Protein AF-A0A1Y2F9F4-F1 (afdb_monomer_lite)

Foldseek 3Di:
DVVVVVVVVVVVVVVVVPLPPQAAAFAAKAFFQQAAALQRVCVQAAPPDDPLQLLQQLLLQLVFPRLRPDGGHGRDIGGHDGDDVVSQVVFKDKDKAWAPDALVNVCVVLVHDSSSQQSNCCNVVPPQTPRSVNVVSNPPGDIDIGMDGSSRDSHHDCVNYHYCNVPNHHDYD

pLDDT: mean 83.8, std 12.23, range [42.84, 96.88]

Structure (mmCIF, N/CA/C/O backbone):
data_AF-A0A1Y2F9F4-F1
#
_entry.id   AF-A0A1Y2F9F4-F1
#
loop_
_atom_site.group_PDB
_atom_site.id
_atom_site.type_symbol
_atom_site.label_atom_id
_atom_site.label_alt_id
_atom_site.label_comp_id
_atom_site.label_asym_id
_atom_site.label_entity_id
_atom_site.label_seq_id
_atom_site.pdbx_PDB_ins_code
_atom_site.Cartn_x
_atom_site.Cartn_y
_atom_site.Cartn_z
_atom_site.occupancy
_atom_site.B_iso_or_equiv
_atom_site.auth_seq_id
_atom_site.auth_comp_id
_atom_site.auth_asym_id
_atom_site.auth_atom_id
_atom_site.pdbx_PDB_model_num
ATOM 1 N N . MET A 1 1 ? -11.278 -38.785 -26.337 1.00 55.16 1 MET A N 1
ATOM 2 C CA . MET A 1 1 ? -10.866 -37.365 -26.483 1.00 55.16 1 MET A CA 1
ATOM 3 C C . MET A 1 1 ? -11.624 -36.386 -25.578 1.00 55.16 1 MET A C 1
ATOM 5 O O . MET A 1 1 ? -10.956 -35.631 -24.888 1.00 55.16 1 MET A O 1
ATOM 9 N N . LYS A 1 2 ? -12.968 -36.401 -25.496 1.00 56.22 2 LYS A N 1
ATOM 10 C CA . LYS A 1 2 ? -13.736 -35.450 -24.648 1.00 56.22 2 LYS A CA 1
ATOM 11 C C . LYS A 1 2 ? -13.420 -35.533 -23.139 1.00 56.22 2 LYS A C 1
ATOM 13 O O . LYS A 1 2 ? -13.386 -34.512 -22.465 1.00 56.22 2 LYS A O 1
ATOM 18 N N . PHE A 1 3 ? -13.119 -36.732 -22.631 1.00 59.56 3 PHE A N 1
ATOM 19 C CA . PHE A 1 3 ? -12.833 -36.966 -21.207 1.00 59.56 3 PHE A CA 1
ATOM 20 C C . PHE A 1 3 ? -11.487 -36.374 -20.746 1.00 59.56 3 PHE A C 1
ATOM 22 O O . PHE A 1 3 ? -11.373 -35.871 -19.635 1.00 59.56 3 PHE A O 1
ATOM 29 N N . HIS A 1 4 ? -10.470 -36.380 -21.613 1.00 69.12 4 HIS A N 1
ATOM 30 C CA . HIS A 1 4 ? -9.146 -35.836 -21.283 1.00 69.12 4 HIS A CA 1
ATOM 31 C C . HIS A 1 4 ? -9.141 -34.303 -21.296 1.00 69.12 4 HIS A C 1
ATOM 33 O O . HIS A 1 4 ? -8.464 -33.689 -20.481 1.00 69.12 4 HIS A O 1
ATOM 39 N N . PHE A 1 5 ? -9.956 -33.684 -22.155 1.00 73.06 5 PHE A N 1
ATOM 40 C CA . PHE A 1 5 ? -10.120 -32.230 -22.196 1.00 73.06 5 PHE A CA 1
ATOM 41 C C . PHE A 1 5 ? -10.765 -31.679 -20.914 1.00 73.06 5 PHE A C 1
ATOM 43 O O . PHE A 1 5 ? -10.294 -30.686 -20.365 1.00 73.06 5 PHE A O 1
ATOM 50 N N . ALA A 1 6 ? -11.789 -32.365 -20.392 1.00 76.50 6 ALA A N 1
ATOM 51 C CA . ALA A 1 6 ? -12.430 -31.991 -19.132 1.00 76.50 6 ALA A CA 1
ATOM 52 C C . ALA A 1 6 ? -11.450 -32.059 -17.950 1.00 76.50 6 ALA A C 1
ATOM 54 O O . ALA A 1 6 ? -11.369 -31.112 -17.178 1.00 76.50 6 ALA A O 1
ATOM 55 N N . ILE A 1 7 ? -10.643 -33.124 -17.861 1.00 78.56 7 ILE A N 1
ATOM 56 C CA . ILE A 1 7 ? -9.633 -33.285 -16.802 1.00 78.56 7 ILE A CA 1
ATOM 57 C C . ILE A 1 7 ? -8.579 -32.175 -16.867 1.00 78.56 7 ILE A C 1
ATOM 59 O O . ILE A 1 7 ? -8.247 -31.596 -15.836 1.00 78.56 7 ILE A O 1
ATOM 63 N N . VAL A 1 8 ? -8.088 -31.830 -18.061 1.00 78.69 8 VAL A N 1
ATOM 64 C CA . VAL A 1 8 ? -7.108 -30.743 -18.229 1.00 78.69 8 VAL A CA 1
ATOM 65 C C . VAL A 1 8 ? -7.688 -29.402 -17.769 1.00 78.69 8 VAL A C 1
ATOM 67 O O . VAL A 1 8 ? -7.015 -28.676 -17.042 1.00 78.69 8 VAL A O 1
ATOM 70 N N . ILE A 1 9 ? -8.944 -29.095 -18.112 1.00 79.94 9 ILE A N 1
ATOM 71 C CA . ILE A 1 9 ? -9.628 -27.871 -17.662 1.00 79.94 9 ILE A CA 1
ATOM 72 C C . ILE A 1 9 ? -9.844 -27.871 -16.147 1.00 79.94 9 ILE A C 1
ATOM 74 O O . ILE A 1 9 ? -9.605 -26.853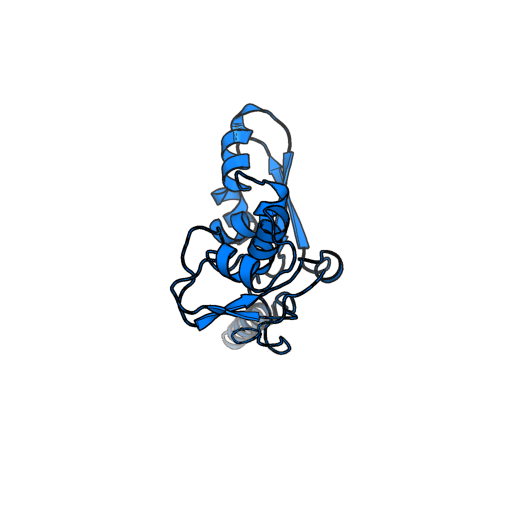 -15.500 1.00 79.94 9 ILE A O 1
ATOM 78 N N . SER A 1 10 ? -10.270 -28.992 -15.565 1.00 73.88 10 SER A N 1
ATOM 79 C CA . SER A 1 10 ? -10.485 -29.109 -14.121 1.00 73.88 10 SER A CA 1
ATOM 80 C C . SER A 1 10 ? -9.184 -28.946 -13.339 1.00 73.88 10 SER A C 1
ATOM 82 O O . SER A 1 10 ? -9.168 -28.233 -12.343 1.00 73.88 10 SER A O 1
ATOM 84 N N . VAL A 1 11 ? -8.080 -29.536 -13.806 1.00 73.81 11 VAL A N 1
ATOM 85 C CA . VAL A 1 11 ? -6.756 -29.358 -13.192 1.00 73.81 11 VAL A CA 1
ATOM 86 C C . VAL A 1 11 ? -6.287 -27.908 -13.329 1.00 73.81 11 VAL A C 1
ATOM 88 O O . VAL A 1 11 ? -5.820 -27.339 -12.347 1.00 73.81 11 VAL A O 1
ATOM 91 N N . LEU A 1 12 ? -6.481 -27.270 -14.490 1.00 69.19 12 LEU A N 1
ATOM 92 C CA . LEU A 1 12 ? -6.177 -25.845 -14.670 1.00 69.19 12 LEU A CA 1
ATOM 93 C C . LEU A 1 12 ? -6.984 -24.960 -13.710 1.00 69.19 12 LEU A C 1
ATOM 95 O O . LEU A 1 12 ? -6.422 -24.069 -13.082 1.00 69.19 12 LEU A O 1
ATOM 99 N N . LEU A 1 13 ? -8.283 -25.224 -13.552 1.00 65.75 13 LEU A N 1
ATOM 100 C CA . LEU A 1 13 ? -9.148 -24.505 -12.614 1.00 65.75 13 LEU A CA 1
ATOM 101 C C . LEU A 1 13 ? -8.722 -24.731 -11.161 1.00 65.75 13 LEU A C 1
ATOM 103 O O . LEU A 1 13 ? -8.668 -23.775 -10.396 1.00 65.75 13 LEU A O 1
ATOM 107 N N . VAL A 1 14 ? -8.356 -25.956 -10.776 1.00 60.22 14 VAL A N 1
ATOM 108 C CA . VAL A 1 14 ? -7.876 -26.248 -9.416 1.00 60.22 14 VAL A CA 1
ATOM 109 C C . VAL A 1 14 ? -6.559 -25.520 -9.130 1.00 60.22 14 VAL A C 1
ATOM 111 O O . VAL A 1 14 ? -6.441 -24.892 -8.078 1.00 60.22 14 VAL A O 1
ATOM 114 N N . VAL A 1 15 ? -5.619 -25.501 -10.082 1.00 58.22 15 VAL A N 1
ATOM 115 C CA . VAL A 1 15 ? -4.363 -24.735 -9.973 1.00 58.22 15 VAL A CA 1
ATOM 116 C C . VAL A 1 15 ? -4.633 -23.227 -9.880 1.00 58.22 15 VAL A C 1
ATOM 118 O O . VAL A 1 15 ? -3.978 -22.543 -9.098 1.00 58.22 15 VAL A O 1
ATOM 121 N N . LEU A 1 16 ? -5.638 -22.709 -10.595 1.00 54.00 16 LEU A N 1
ATOM 122 C CA . LEU A 1 16 ? -6.074 -21.312 -10.471 1.00 54.00 16 LEU A CA 1
ATOM 123 C C . LEU A 1 16 ? -6.740 -21.015 -9.113 1.00 54.00 16 LEU A C 1
ATOM 125 O O . LEU A 1 16 ? -6.599 -19.908 -8.601 1.00 54.00 16 LEU A O 1
ATOM 129 N N . THR A 1 17 ? -7.441 -21.981 -8.506 1.00 50.66 17 THR A N 1
ATOM 130 C CA . THR A 1 17 ? -8.124 -21.787 -7.209 1.00 50.66 17 THR A CA 1
ATOM 131 C C . THR A 1 17 ? -7.232 -21.982 -5.980 1.00 50.66 17 THR A C 1
ATOM 133 O O . THR A 1 17 ? -7.565 -21.469 -4.916 1.00 50.66 17 THR A O 1
ATOM 136 N N . GLN A 1 18 ? -6.101 -22.691 -6.092 1.00 42.84 18 GLN A N 1
ATOM 137 C CA . GLN A 1 18 ? -5.206 -22.965 -4.956 1.00 42.84 18 GLN A CA 1
ATOM 138 C C . GLN A 1 18 ? -4.102 -21.926 -4.733 1.00 42.84 18 GLN A C 1
ATOM 140 O O . GLN A 1 18 ? -3.257 -22.110 -3.853 1.00 42.84 18 GLN A O 1
ATOM 145 N N . VAL A 1 19 ? -4.144 -20.781 -5.417 1.00 47.03 19 VAL A N 1
ATOM 146 C CA . VAL A 1 19 ? -3.414 -19.591 -4.961 1.00 47.03 19 VAL A CA 1
ATOM 147 C C . VAL A 1 19 ? -4.189 -18.999 -3.779 1.00 47.03 19 VAL A C 1
ATOM 149 O O . VAL A 1 19 ? -4.822 -17.951 -3.877 1.00 47.03 19 VAL A O 1
ATOM 152 N N . ASN A 1 20 ? -4.186 -19.709 -2.644 1.00 47.09 20 ASN A N 1
ATOM 153 C CA . ASN A 1 20 ? -4.603 -19.167 -1.354 1.00 47.09 20 ASN A CA 1
ATOM 154 C C . ASN A 1 20 ? -3.586 -18.091 -0.988 1.00 47.09 20 ASN A C 1
ATOM 156 O O . ASN A 1 20 ? -2.625 -18.327 -0.258 1.00 47.09 20 ASN A O 1
ATOM 160 N N . ALA A 1 21 ? -3.754 -16.917 -1.578 1.00 51.72 21 ALA A N 1
ATOM 161 C CA . ALA A 1 21 ? -2.896 -15.789 -1.348 1.00 51.72 21 ALA A CA 1
ATOM 162 C C . ALA A 1 21 ? -3.127 -15.342 0.097 1.00 51.72 21 ALA A C 1
ATOM 164 O O . ALA A 1 21 ? -4.171 -14.778 0.434 1.00 51.72 21 ALA A O 1
ATOM 165 N N . ILE A 1 22 ? -2.190 -15.674 0.984 1.00 61.12 22 ILE A N 1
ATOM 166 C CA . ILE A 1 22 ? -2.280 -15.323 2.398 1.00 61.12 22 ILE A CA 1
ATOM 167 C C . ILE A 1 22 ? -1.895 -13.849 2.492 1.00 61.12 22 ILE A C 1
ATOM 169 O O . ILE A 1 22 ? -0.724 -13.495 2.660 1.00 61.12 22 ILE A O 1
ATOM 173 N N . GLY A 1 23 ? -2.904 -12.984 2.363 1.00 66.50 23 GLY A N 1
ATOM 174 C CA . GLY A 1 23 ? -2.788 -11.562 2.663 1.00 66.50 23 GLY A CA 1
ATOM 175 C C . GLY A 1 23 ? -2.127 -11.361 4.028 1.00 66.50 23 GLY A C 1
ATOM 176 O O . GLY A 1 23 ? -2.150 -12.240 4.895 1.00 66.50 23 GLY A O 1
ATOM 177 N N . HIS A 1 24 ? -1.460 -10.227 4.233 1.00 81.12 24 HIS A N 1
ATOM 178 C CA . HIS A 1 24 ? -0.786 -10.000 5.510 1.00 81.12 24 HIS A CA 1
ATOM 179 C C . HIS A 1 24 ? -1.801 -10.011 6.662 1.00 81.12 24 HIS A C 1
ATOM 181 O O . HIS A 1 24 ? -2.872 -9.416 6.574 1.00 81.12 24 HIS A O 1
ATOM 187 N N . LYS A 1 25 ? -1.457 -10.685 7.762 1.00 86.81 25 LYS A N 1
ATOM 188 C CA . LYS A 1 25 ? -2.332 -10.760 8.933 1.00 86.81 25 LYS A CA 1
ATOM 189 C C . LYS A 1 25 ? -2.374 -9.415 9.635 1.00 86.81 25 LYS A C 1
ATOM 191 O O . LYS A 1 25 ? -1.363 -8.959 10.170 1.00 86.81 25 LYS A O 1
ATOM 196 N N . CYS A 1 26 ? -3.549 -8.808 9.655 1.00 90.00 26 CYS A N 1
ATOM 197 C CA . CYS A 1 26 ? -3.762 -7.550 10.330 1.00 90.00 26 CYS A CA 1
ATOM 198 C C . CYS A 1 26 ? -3.969 -7.771 11.833 1.00 90.00 26 CYS A C 1
ATOM 200 O O . CYS A 1 26 ? -4.783 -8.600 12.240 1.00 90.00 26 CYS A O 1
ATOM 202 N N . LYS A 1 27 ? -3.246 -7.027 12.678 1.00 91.38 27 LYS A N 1
ATOM 203 C CA . LYS A 1 27 ? -3.408 -7.124 14.139 1.00 91.38 27 LYS A CA 1
ATOM 204 C C . LYS A 1 27 ? -4.551 -6.248 14.647 1.00 91.38 27 LYS A C 1
ATOM 206 O O . LYS A 1 27 ? -5.321 -6.681 15.502 1.00 91.38 27 LYS A O 1
ATOM 211 N N . TYR A 1 28 ? -4.672 -5.040 14.107 1.00 94.00 28 TYR A N 1
ATOM 212 C CA . TYR A 1 28 ? -5.678 -4.059 14.497 1.00 94.00 28 TYR A CA 1
ATOM 213 C C . TYR A 1 28 ? -6.289 -3.426 13.260 1.00 94.00 28 TYR A C 1
ATOM 215 O O . TYR A 1 28 ? -5.560 -3.137 12.317 1.00 94.00 28 TYR A O 1
ATOM 223 N N . HIS A 1 29 ? -7.588 -3.161 13.266 1.00 96.00 29 HIS A N 1
ATOM 224 C CA . HIS A 1 29 ? -8.238 -2.471 12.160 1.00 96.00 29 HIS A CA 1
ATOM 225 C C . HIS A 1 29 ? -9.170 -1.368 12.640 1.00 96.00 29 HIS A C 1
ATOM 227 O O . HIS A 1 29 ? -9.627 -1.371 13.781 1.00 96.00 29 HIS A O 1
ATOM 233 N N . VAL A 1 30 ? -9.470 -0.447 11.734 1.00 96.38 30 VAL A N 1
ATOM 234 C CA . VAL A 1 30 ? -10.484 0.593 11.903 1.00 96.38 30 VAL A CA 1
ATOM 235 C C . VAL A 1 30 ? -11.436 0.518 10.720 1.00 96.38 30 VAL A C 1
ATOM 237 O O . VAL A 1 30 ? -11.006 0.317 9.582 1.00 96.38 30 VAL A O 1
ATOM 240 N N . LYS A 1 31 ? -12.734 0.656 10.978 1.00 96.88 31 LYS A N 1
ATOM 241 C CA . LYS A 1 31 ? -13.749 0.764 9.936 1.00 96.88 31 LYS A CA 1
ATOM 242 C C . LYS A 1 31 ? -13.967 2.238 9.594 1.00 96.88 31 LYS A C 1
ATOM 244 O O . LYS A 1 31 ? -14.493 2.984 10.411 1.00 96.88 31 LYS A O 1
ATOM 249 N N . ALA A 1 32 ? -13.617 2.627 8.371 1.00 94.94 32 ALA A N 1
ATOM 250 C CA . ALA A 1 32 ? -13.742 4.006 7.912 1.00 94.94 32 ALA A CA 1
ATOM 251 C C . ALA A 1 32 ? -15.207 4.479 7.885 1.00 94.94 32 ALA A C 1
ATOM 253 O O . ALA A 1 32 ? -16.112 3.761 7.445 1.00 94.94 32 ALA A O 1
ATOM 254 N N . ASN A 1 33 ? -15.446 5.724 8.284 1.00 94.19 33 ASN A N 1
ATOM 255 C CA . ASN A 1 33 ? -16.765 6.350 8.329 1.00 94.19 33 ASN A CA 1
ATOM 256 C C . ASN A 1 33 ? -17.189 7.009 6.997 1.00 94.19 33 ASN A C 1
ATOM 258 O O . ASN A 1 33 ? -18.365 7.346 6.835 1.00 94.19 33 ASN A O 1
ATOM 262 N N . GLY A 1 34 ? -16.269 7.146 6.033 1.00 93.62 34 GLY A N 1
ATOM 263 C CA . GLY A 1 34 ? -16.511 7.765 4.722 1.00 93.62 34 GLY A CA 1
ATOM 264 C C . GLY A 1 34 ? -15.999 9.200 4.557 1.00 93.62 34 GLY A C 1
ATOM 265 O O . GLY A 1 34 ? -16.052 9.728 3.450 1.00 93.62 34 GLY A O 1
ATOM 266 N N . LYS A 1 35 ? -15.545 9.842 5.637 1.00 92.69 35 LYS A N 1
ATOM 267 C CA . LYS A 1 35 ? -15.101 11.248 5.681 1.00 92.69 35 LYS A CA 1
ATOM 268 C C . LYS A 1 35 ? -13.644 11.414 6.107 1.00 92.69 35 LYS A C 1
ATOM 270 O O . LYS A 1 35 ? -13.173 12.538 6.202 1.00 92.69 35 LYS A O 1
ATOM 275 N N . GLU A 1 36 ? -12.983 10.311 6.422 1.00 92.56 36 GLU A N 1
ATOM 276 C CA . GLU A 1 36 ? -11.617 10.273 6.924 1.00 92.56 36 GLU A CA 1
ATOM 277 C C . GLU A 1 36 ? -10.683 9.667 5.877 1.00 92.56 36 GLU A C 1
ATOM 279 O O . GLU A 1 36 ? -11.029 8.709 5.173 1.00 92.56 36 GLU A O 1
ATOM 284 N N . SER A 1 37 ? -9.493 10.243 5.778 1.00 93.44 37 SER A N 1
ATOM 285 C CA . SER A 1 37 ? -8.378 9.703 5.015 1.00 93.44 37 SER A CA 1
ATOM 286 C C . SER A 1 37 ? -7.591 8.685 5.848 1.00 93.44 37 SER A C 1
ATOM 288 O O . SER A 1 37 ? -7.755 8.559 7.065 1.00 93.44 37 SER A O 1
ATOM 290 N N . CYS A 1 38 ? -6.655 7.980 5.212 1.00 91.94 38 CYS A N 1
ATOM 291 C CA . CYS A 1 38 ? -5.696 7.151 5.947 1.00 91.94 38 CYS A CA 1
ATOM 292 C C . CYS A 1 38 ? -4.844 7.967 6.934 1.00 91.94 38 CYS A C 1
ATOM 294 O O . CYS A 1 38 ? -4.462 7.451 7.984 1.00 91.94 38 CYS A O 1
ATOM 296 N N . PHE A 1 39 ? -4.555 9.232 6.617 1.00 92.25 39 PHE A N 1
ATOM 297 C CA . PHE A 1 39 ? -3.779 10.100 7.496 1.00 92.25 39 PHE A CA 1
ATOM 298 C C . PHE A 1 39 ? -4.544 10.410 8.789 1.00 92.25 39 PHE A C 1
ATOM 300 O O . PHE A 1 39 ? -3.961 10.352 9.875 1.00 92.25 39 PHE A O 1
ATOM 307 N N . ASP A 1 40 ? -5.848 10.670 8.686 1.00 93.44 40 ASP A N 1
ATOM 308 C CA . ASP A 1 40 ? -6.717 10.949 9.835 1.00 93.44 40 ASP A CA 1
ATOM 309 C C . ASP A 1 40 ? -6.815 9.729 10.755 1.00 93.44 40 ASP A C 1
ATOM 311 O O . ASP A 1 40 ? -6.567 9.827 11.960 1.00 93.44 40 ASP A O 1
ATOM 315 N N . ILE A 1 41 ? -7.072 8.554 10.169 1.00 93.75 41 ILE A N 1
ATOM 316 C CA . ILE A 1 41 ? -7.126 7.278 10.894 1.00 93.75 41 ILE A CA 1
ATOM 317 C C . ILE A 1 41 ? -5.787 6.995 11.588 1.00 93.75 41 ILE A C 1
ATOM 319 O O . ILE A 1 41 ? -5.751 6.642 12.771 1.00 93.75 41 ILE A O 1
ATOM 323 N N . GLY A 1 42 ? -4.670 7.161 10.874 1.00 92.75 42 GLY A N 1
ATOM 324 C CA . GLY A 1 42 ? -3.332 6.988 11.432 1.00 92.75 42 GLY A CA 1
ATOM 325 C C . GLY A 1 42 ? -3.092 7.914 12.623 1.00 92.75 42 GLY A C 1
ATOM 326 O O . GLY A 1 42 ? -2.740 7.452 13.706 1.00 92.75 42 GLY A O 1
ATOM 327 N N . SER A 1 43 ? -3.375 9.206 12.467 1.00 92.44 43 SER A N 1
ATOM 328 C CA . SER A 1 43 ? -3.205 10.225 13.513 1.00 92.44 43 SER A CA 1
ATOM 329 C C . SER A 1 43 ? -4.053 9.956 14.763 1.00 92.44 43 SER A C 1
ATOM 331 O O . SER A 1 43 ? -3.615 10.206 15.897 1.00 92.44 43 SER A O 1
ATOM 333 N N . ALA A 1 44 ? -5.260 9.419 14.574 1.00 93.00 44 ALA A N 1
ATOM 334 C CA . ALA A 1 44 ? -6.177 9.080 15.654 1.00 93.00 44 ALA A CA 1
ATOM 335 C C . ALA A 1 44 ? -5.725 7.843 16.447 1.00 93.00 44 ALA A C 1
ATOM 337 O O . ALA A 1 44 ? -5.792 7.855 17.678 1.00 93.00 44 ALA A O 1
ATOM 338 N N . HIS A 1 45 ? -5.224 6.803 15.773 1.00 92.94 45 HIS A N 1
ATOM 339 C CA . HIS A 1 45 ? -5.019 5.480 16.378 1.00 92.94 45 HIS A CA 1
ATOM 340 C C . HIS A 1 45 ? -3.557 5.076 16.588 1.00 92.94 45 HIS A C 1
ATOM 342 O O . HIS A 1 45 ? -3.296 4.084 17.270 1.00 92.94 45 HIS A O 1
ATOM 348 N N . ILE A 1 46 ? -2.597 5.829 16.057 1.00 92.50 46 ILE A N 1
ATOM 349 C CA . ILE A 1 46 ? -1.164 5.577 16.213 1.00 92.50 46 ILE A CA 1
ATOM 350 C C . ILE A 1 46 ? -0.546 6.695 17.053 1.00 92.50 46 ILE A C 1
ATOM 352 O O . ILE A 1 46 ? -0.730 7.883 16.780 1.00 92.50 46 ILE A O 1
ATOM 356 N N . LYS A 1 47 ? 0.195 6.323 18.099 1.00 91.62 47 LYS A N 1
ATOM 357 C CA . LYS A 1 47 ? 0.968 7.283 18.888 1.00 91.62 47 LYS A CA 1
ATOM 358 C C . LYS A 1 47 ? 2.151 7.791 18.056 1.00 91.62 47 LYS A C 1
ATOM 360 O O . LYS A 1 47 ? 2.777 7.011 17.346 1.00 91.62 47 LYS A O 1
ATOM 365 N N . ASP A 1 48 ? 2.433 9.090 18.143 1.00 90.62 48 ASP A N 1
ATOM 366 C CA . ASP A 1 48 ? 3.565 9.736 17.461 1.00 90.62 48 ASP A CA 1
ATOM 367 C C . ASP A 1 48 ? 3.543 9.549 15.927 1.00 90.62 48 ASP A C 1
ATOM 369 O O . ASP A 1 48 ? 4.580 9.424 15.265 1.00 90.62 48 ASP A O 1
ATOM 373 N N . PHE A 1 49 ? 2.329 9.519 15.358 1.00 91.00 49 PHE A N 1
ATOM 374 C CA . PHE A 1 49 ? 2.100 9.357 13.926 1.00 91.00 49 PHE A CA 1
ATOM 375 C C . PHE A 1 49 ? 2.820 10.443 13.115 1.00 91.00 49 PHE A C 1
ATOM 377 O O . PHE A 1 49 ? 2.736 11.634 13.410 1.00 91.00 49 PHE A O 1
ATOM 384 N N . ASN A 1 50 ? 3.546 10.017 12.084 1.00 89.19 50 ASN A N 1
ATOM 385 C CA . ASN A 1 50 ? 4.372 10.876 11.242 1.00 89.19 50 ASN A CA 1
ATOM 386 C C . ASN A 1 50 ? 4.402 10.350 9.798 1.00 89.19 50 ASN A C 1
ATOM 388 O O . ASN A 1 50 ? 3.862 9.283 9.498 1.00 89.19 50 ASN A O 1
ATOM 392 N N . LYS A 1 51 ? 5.079 11.073 8.896 1.00 85.38 51 LYS A N 1
ATOM 393 C CA . LYS A 1 51 ? 5.163 10.715 7.468 1.00 85.38 51 LYS A CA 1
ATOM 394 C C . LYS A 1 51 ? 5.702 9.303 7.218 1.00 85.38 51 LYS A C 1
ATOM 396 O O . LYS A 1 51 ? 5.212 8.622 6.328 1.00 85.38 51 LYS A O 1
ATOM 401 N N . ARG A 1 52 ? 6.664 8.825 8.014 1.00 86.25 52 ARG A N 1
ATOM 402 C CA . ARG A 1 52 ? 7.192 7.461 7.863 1.00 86.25 52 ARG A CA 1
ATOM 403 C C . ARG A 1 52 ? 6.126 6.412 8.181 1.00 86.25 52 ARG A C 1
ATOM 405 O O . ARG A 1 52 ? 5.977 5.437 7.454 1.00 86.25 52 ARG A O 1
ATOM 412 N N . LEU A 1 53 ? 5.358 6.630 9.247 1.00 88.31 53 LEU A N 1
ATOM 413 C CA . LEU A 1 53 ? 4.245 5.752 9.616 1.00 88.31 53 LEU A CA 1
ATOM 414 C C . LEU A 1 53 ? 3.104 5.801 8.594 1.00 88.31 53 LEU A C 1
ATOM 416 O O . LEU A 1 53 ? 2.451 4.783 8.379 1.00 88.31 53 LEU A O 1
ATOM 420 N N . MET A 1 54 ? 2.914 6.933 7.912 1.00 89.75 54 MET A N 1
ATOM 421 C CA . MET A 1 54 ? 1.983 7.031 6.787 1.00 89.75 54 MET A CA 1
ATOM 422 C C . MET A 1 54 ? 2.363 6.080 5.641 1.00 89.75 54 MET A C 1
ATOM 424 O O . MET A 1 54 ? 1.493 5.387 5.118 1.00 89.75 54 MET A O 1
ATOM 428 N N . TYR A 1 55 ? 3.648 5.969 5.288 1.00 88.56 55 TYR A N 1
ATOM 429 C CA . TYR A 1 55 ? 4.085 5.033 4.243 1.00 88.56 55 TYR A CA 1
ATOM 430 C C . TYR A 1 55 ? 3.901 3.566 4.646 1.00 88.56 55 TYR A C 1
ATOM 432 O O . TYR A 1 55 ? 3.462 2.750 3.838 1.00 88.56 55 TYR A O 1
ATOM 440 N N . HIS A 1 56 ? 4.130 3.224 5.917 1.00 88.12 56 HIS A N 1
ATOM 441 C CA . HIS A 1 56 ? 3.788 1.889 6.417 1.00 88.12 56 HIS A CA 1
ATOM 442 C C . HIS A 1 56 ? 2.283 1.608 6.314 1.00 88.12 56 HIS A C 1
ATOM 444 O O . HIS A 1 56 ? 1.888 0.499 5.947 1.00 88.12 56 HIS A O 1
ATOM 450 N N . LEU A 1 57 ? 1.444 2.604 6.610 1.00 90.94 57 LEU A N 1
ATOM 451 C CA . LEU A 1 57 ? -0.006 2.483 6.499 1.00 90.94 57 LEU A CA 1
ATOM 452 C C . LEU A 1 57 ? -0.441 2.288 5.039 1.00 90.94 57 LEU A C 1
ATOM 454 O O . LEU A 1 57 ? -1.274 1.424 4.771 1.00 90.94 57 LEU A O 1
ATOM 458 N N . GLN A 1 58 ? 0.168 3.014 4.099 1.00 91.50 58 GLN A N 1
ATOM 459 C CA . GLN A 1 58 ? -0.031 2.834 2.657 1.00 91.50 58 GLN A CA 1
ATOM 460 C C . GLN A 1 58 ? 0.360 1.439 2.188 1.00 91.50 58 GLN A C 1
ATOM 462 O O . GLN A 1 58 ? -0.425 0.780 1.511 1.00 91.50 58 GLN A O 1
ATOM 467 N N . ARG A 1 59 ? 1.534 0.960 2.601 1.00 90.12 59 ARG A N 1
ATOM 468 C CA . ARG A 1 59 ? 2.039 -0.363 2.232 1.00 90.12 59 ARG A CA 1
ATOM 469 C C . ARG A 1 59 ? 1.162 -1.490 2.775 1.00 90.12 59 ARG A C 1
ATOM 471 O O . ARG A 1 59 ? 0.858 -2.431 2.045 1.00 90.12 59 ARG A O 1
ATOM 478 N N . LEU A 1 60 ? 0.700 -1.377 4.023 1.00 91.06 60 LEU A N 1
ATOM 479 C CA . LEU A 1 60 ? -0.288 -2.296 4.603 1.00 91.06 60 LEU A CA 1
ATOM 480 C C . LEU A 1 60 ? -1.624 -2.236 3.855 1.00 91.06 60 LEU A C 1
ATOM 482 O O . LEU A 1 60 ? -2.272 -3.253 3.667 1.00 91.06 60 LEU A O 1
ATOM 486 N N . ASN A 1 61 ? -2.049 -1.066 3.395 1.00 93.31 61 ASN A N 1
ATOM 487 C CA . ASN A 1 61 ? -3.371 -0.872 2.805 1.00 93.31 61 ASN A CA 1
ATOM 488 C C . ASN A 1 61 ? -3.311 -0.599 1.296 1.00 93.31 61 ASN A C 1
ATOM 490 O O . ASN A 1 61 ? -4.150 0.120 0.762 1.00 93.31 61 ASN A O 1
ATOM 494 N N . ALA A 1 62 ? -2.350 -1.194 0.582 1.00 92.44 62 ALA A N 1
ATOM 495 C CA . ALA A 1 62 ? -2.084 -0.869 -0.823 1.00 92.44 62 ALA A CA 1
ATOM 496 C C . ALA A 1 62 ? -3.270 -1.164 -1.767 1.00 92.44 62 ALA A C 1
ATOM 498 O O . ALA A 1 62 ? -3.387 -0.560 -2.834 1.00 92.44 62 ALA A O 1
ATOM 499 N N . 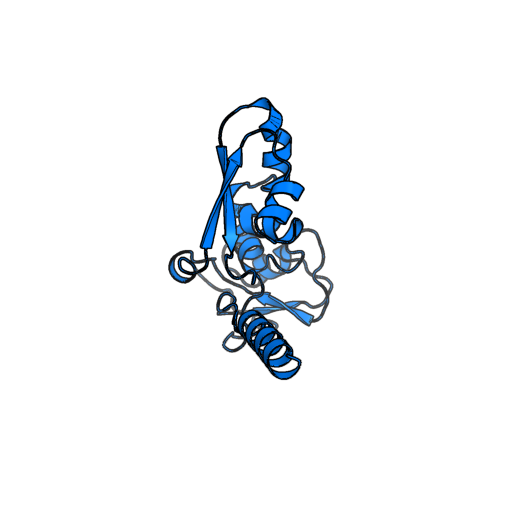ALA A 1 63 ? -4.183 -2.053 -1.362 1.00 92.56 63 ALA A N 1
ATOM 500 C CA . ALA A 1 63 ? -5.405 -2.382 -2.097 1.00 92.56 63 ALA A CA 1
ATOM 501 C C . ALA A 1 63 ? -6.510 -1.303 -2.035 1.00 92.56 63 ALA A C 1
ATOM 503 O O . ALA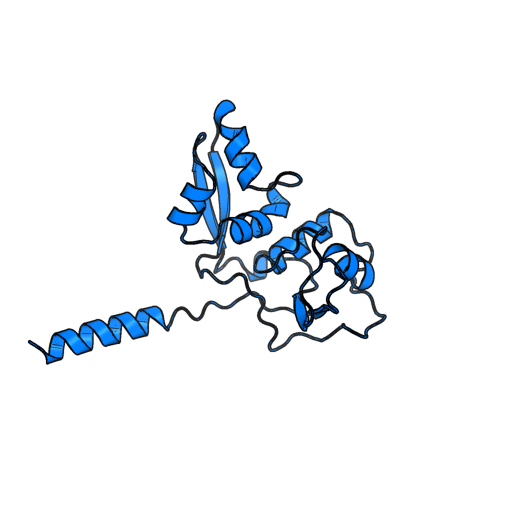 A 1 63 ? -7.530 -1.453 -2.707 1.00 92.56 63 ALA A O 1
ATOM 504 N N . ILE A 1 64 ? -6.347 -0.248 -1.230 1.00 92.81 64 ILE A N 1
ATOM 505 C CA . ILE A 1 64 ? -7.298 0.866 -1.101 1.00 92.81 64 ILE A CA 1
ATOM 506 C C . ILE A 1 64 ? -6.571 2.210 -1.301 1.00 92.81 64 ILE A C 1
ATOM 508 O O . ILE A 1 64 ? -5.355 2.271 -1.109 1.00 92.81 64 ILE A O 1
ATOM 512 N N . PRO A 1 65 ? -7.273 3.296 -1.685 1.00 86.19 65 PRO A N 1
ATOM 513 C CA . PRO A 1 65 ? -6.663 4.612 -1.897 1.00 86.19 65 PRO A CA 1
ATOM 514 C C . PRO A 1 65 ? -6.258 5.249 -0.558 1.00 86.19 65 PRO A C 1
ATOM 516 O O . PRO A 1 65 ? -6.978 6.049 0.027 1.00 86.19 65 PRO A O 1
ATOM 519 N N . CYS A 1 66 ? -5.102 4.832 -0.046 1.00 85.56 66 CYS A N 1
ATOM 520 C CA . CYS A 1 66 ? -4.544 5.236 1.243 1.00 85.56 66 CYS A CA 1
ATOM 521 C C . CYS A 1 66 ? -3.508 6.368 1.095 1.00 85.56 66 CYS A C 1
ATOM 523 O O . CYS A 1 66 ? -2.581 6.475 1.885 1.00 85.56 66 CYS A O 1
ATOM 525 N N . ASP A 1 67 ? -3.619 7.214 0.073 1.00 76.44 67 ASP A N 1
ATOM 526 C CA . ASP A 1 67 ? -2.640 8.271 -0.243 1.00 76.44 67 ASP A CA 1
ATOM 527 C C . ASP A 1 67 ? -2.576 9.419 0.786 1.00 76.44 67 ASP A C 1
ATOM 529 O O . ASP A 1 67 ? -1.649 10.223 0.756 1.00 76.44 67 ASP A O 1
ATOM 533 N N . GLY A 1 68 ? -3.508 9.455 1.742 1.00 74.12 68 GLY A N 1
ATOM 534 C CA . GLY A 1 68 ? -3.563 10.459 2.809 1.00 74.12 68 GLY A CA 1
ATOM 535 C C . GLY A 1 68 ? -4.313 11.733 2.430 1.00 74.12 68 GLY A C 1
ATOM 536 O O . GLY A 1 68 ? -4.439 12.612 3.273 1.00 74.12 68 GLY A O 1
ATOM 537 N N . VAL A 1 69 ? -4.829 11.820 1.203 1.00 77.06 69 VAL A N 1
ATOM 538 C CA . VAL A 1 69 ? -5.629 12.956 0.719 1.00 77.06 69 VAL A CA 1
ATOM 539 C C . VAL A 1 69 ? -7.059 12.512 0.446 1.00 77.06 69 VAL A C 1
ATOM 541 O O . VAL A 1 6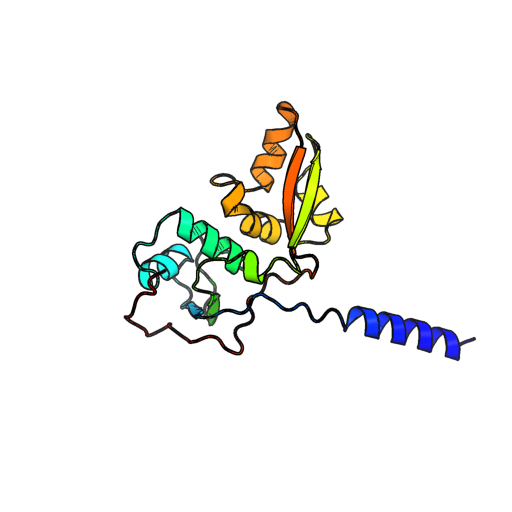9 ? -8.011 13.229 0.748 1.00 77.06 69 VAL A O 1
ATOM 544 N N . ASN A 1 70 ? -7.222 11.310 -0.101 1.00 84.19 70 ASN A N 1
ATOM 545 C CA . ASN A 1 70 ? -8.523 10.789 -0.459 1.00 84.19 70 ASN A CA 1
ATOM 546 C C . ASN A 1 70 ? -9.252 10.199 0.747 1.00 84.19 70 ASN A C 1
ATOM 548 O O . ASN A 1 70 ? -8.703 9.426 1.540 1.00 84.19 70 ASN A O 1
ATOM 552 N N . ASN A 1 71 ? -10.537 10.535 0.834 1.00 90.75 71 ASN A N 1
ATOM 553 C CA . ASN A 1 71 ? -11.433 9.934 1.806 1.00 90.75 71 ASN A CA 1
ATOM 554 C C . ASN A 1 71 ? -11.637 8.458 1.477 1.00 90.75 71 ASN A C 1
ATOM 556 O O . ASN A 1 71 ? -11.943 8.073 0.343 1.00 90.75 71 ASN A O 1
ATOM 560 N N . ILE A 1 72 ? -11.521 7.625 2.501 1.00 93.75 72 ILE A N 1
ATOM 561 C CA . ILE A 1 72 ? -11.733 6.193 2.366 1.00 93.75 72 ILE A CA 1
ATOM 562 C C . ILE A 1 72 ? -13.233 5.927 2.362 1.00 93.75 72 ILE A C 1
ATOM 564 O O . ILE A 1 72 ? -13.978 6.448 3.192 1.00 93.75 72 ILE A O 1
ATOM 568 N N . LYS A 1 73 ? -13.688 5.071 1.441 1.00 94.88 73 LYS A N 1
ATOM 569 C CA . LYS A 1 73 ? -15.096 4.668 1.357 1.00 94.88 73 LYS A CA 1
ATOM 570 C C . LYS A 1 73 ? -15.598 4.152 2.708 1.00 94.88 73 LYS A C 1
ATOM 572 O O . LYS A 1 73 ? -14.924 3.363 3.373 1.00 94.88 73 LYS A O 1
ATOM 577 N N . LYS A 1 74 ? -16.822 4.539 3.069 1.00 95.19 74 LYS A N 1
ATOM 578 C CA . LYS A 1 74 ? -17.487 4.082 4.294 1.00 95.19 74 LYS A CA 1
ATOM 579 C C . LYS A 1 74 ? -17.474 2.553 4.398 1.00 95.19 74 LYS A C 1
ATOM 581 O O . LYS A 1 74 ? -17.654 1.856 3.403 1.00 95.19 74 LYS A O 1
ATOM 586 N N . ASN A 1 75 ? -17.308 2.051 5.616 1.00 95.31 75 ASN A N 1
ATOM 587 C CA . ASN A 1 75 ? -17.212 0.640 5.985 1.00 95.31 75 ASN A CA 1
ATOM 588 C C . ASN A 1 75 ? -15.969 -0.107 5.474 1.00 95.31 75 ASN A C 1
ATOM 590 O O . ASN A 1 75 ? -15.844 -1.301 5.747 1.00 95.31 75 ASN A O 1
ATOM 594 N N . THR A 1 76 ? -15.044 0.563 4.783 1.00 96.38 76 THR A N 1
ATOM 595 C CA . THR A 1 76 ? -13.758 -0.042 4.414 1.00 96.38 76 THR A CA 1
ATOM 596 C C . THR A 1 76 ? -12.941 -0.304 5.672 1.00 96.38 76 THR A C 1
ATOM 598 O O . THR A 1 76 ? -12.828 0.568 6.532 1.00 96.38 76 THR A O 1
ATOM 601 N N . LEU A 1 77 ? -12.370 -1.502 5.778 1.00 95.88 77 LEU A N 1
ATOM 602 C CA . LEU A 1 77 ? -11.455 -1.844 6.860 1.00 95.88 77 LEU A CA 1
ATOM 603 C C . LEU A 1 77 ? -10.047 -1.367 6.506 1.00 95.88 77 LEU A C 1
ATOM 605 O O . LEU A 1 77 ? -9.531 -1.683 5.435 1.00 95.88 77 LEU A O 1
ATOM 609 N N . VAL A 1 78 ? -9.436 -0.629 7.423 1.00 95.38 78 VAL A N 1
ATOM 610 C CA . VAL A 1 78 ? -8.070 -0.119 7.313 1.00 95.38 78 VAL A CA 1
ATOM 611 C C . VAL A 1 78 ? -7.226 -0.823 8.358 1.00 95.38 78 VAL A C 1
ATOM 613 O O . VAL A 1 78 ? -7.529 -0.763 9.550 1.00 95.38 78 VAL A O 1
ATOM 616 N N . CYS A 1 79 ? -6.180 -1.516 7.922 1.00 94.38 79 CYS A N 1
ATOM 617 C CA . CYS A 1 79 ? -5.248 -2.167 8.823 1.00 94.38 79 CYS A CA 1
ATOM 618 C C . CYS A 1 79 ? -4.330 -1.137 9.480 1.00 94.38 79 CYS A C 1
ATOM 620 O O . CYS A 1 79 ? -3.671 -0.367 8.783 1.00 94.38 79 CYS A O 1
ATOM 622 N N . ILE A 1 80 ? -4.265 -1.145 10.810 1.00 93.00 80 ILE A N 1
ATOM 623 C CA . ILE A 1 80 ? -3.434 -0.246 11.609 1.00 93.00 80 ILE A CA 1
ATOM 624 C C . ILE A 1 80 ? -2.266 -1.040 12.178 1.00 93.00 80 ILE A C 1
ATOM 626 O O . ILE A 1 80 ? -2.436 -2.029 12.899 1.00 93.00 80 ILE A O 1
ATOM 630 N N . GLY A 1 81 ? -1.059 -0.611 11.844 1.00 85.81 81 GLY A N 1
ATOM 631 C CA . GLY A 1 81 ? 0.148 -1.308 12.243 1.00 85.81 81 GLY A CA 1
ATOM 632 C C . GLY A 1 81 ? 1.399 -0.679 11.655 1.00 85.81 81 GLY A C 1
ATOM 633 O O . GLY A 1 81 ? 1.345 0.271 10.873 1.00 85.81 81 GLY A O 1
ATOM 634 N N . LYS A 1 82 ? 2.535 -1.276 12.003 1.00 79.75 82 LYS A N 1
ATOM 635 C CA . LYS A 1 82 ? 3.780 -1.118 11.262 1.00 79.75 82 LYS A CA 1
ATOM 636 C C . LYS A 1 82 ? 3.933 -2.314 10.329 1.00 79.75 82 LYS A C 1
ATOM 638 O O . LYS A 1 82 ? 3.734 -3.451 10.762 1.00 79.75 82 LYS A O 1
ATOM 643 N N . TYR A 1 83 ? 4.297 -2.065 9.074 1.00 75.00 83 TYR A N 1
ATOM 644 C CA . TYR A 1 83 ? 4.657 -3.145 8.163 1.00 75.00 83 TYR A CA 1
ATOM 645 C C . TYR A 1 83 ? 5.915 -3.849 8.692 1.00 75.00 83 TYR A C 1
ATOM 647 O O . TYR A 1 83 ? 6.900 -3.192 9.026 1.00 75.00 83 TYR A O 1
ATOM 655 N N . ASN A 1 84 ? 5.877 -5.176 8.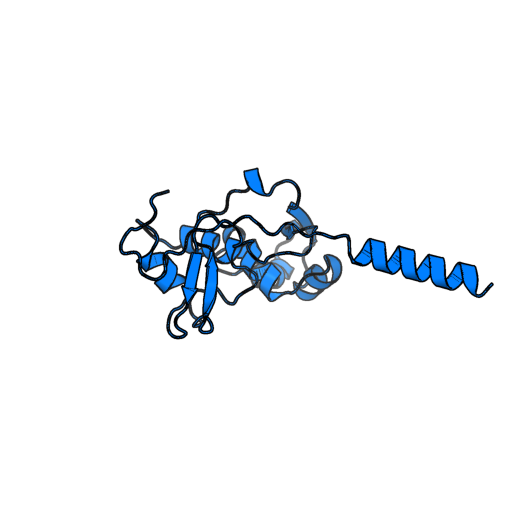825 1.00 74.38 84 ASN A N 1
ATOM 656 C CA . ASN A 1 84 ? 7.020 -5.958 9.291 1.00 74.38 84 ASN A CA 1
ATOM 657 C C . ASN A 1 84 ? 7.476 -6.913 8.190 1.00 74.38 84 ASN A C 1
ATOM 659 O O . ASN A 1 84 ? 6.893 -7.978 7.999 1.00 74.38 84 ASN A O 1
ATOM 663 N N . ASP A 1 85 ? 8.560 -6.575 7.494 1.00 67.06 85 ASP A N 1
ATOM 664 C CA . ASP A 1 85 ? 9.058 -7.390 6.382 1.00 67.06 85 ASP A CA 1
ATOM 665 C C . ASP A 1 85 ? 9.367 -8.835 6.802 1.00 67.06 85 ASP A C 1
ATOM 667 O O . ASP A 1 85 ? 9.173 -9.760 6.013 1.00 67.06 85 ASP A O 1
ATOM 671 N N . LYS A 1 86 ? 9.762 -9.081 8.065 1.00 66.25 86 LYS A N 1
ATOM 672 C CA . LYS A 1 86 ? 10.069 -10.437 8.562 1.00 66.25 86 LYS A CA 1
ATOM 673 C C . LYS A 1 86 ? 8.862 -11.371 8.494 1.00 66.25 86 LYS A C 1
ATOM 675 O O . LYS A 1 86 ? 9.041 -12.558 8.233 1.00 66.25 86 LYS A O 1
ATOM 680 N N . THR A 1 87 ? 7.649 -10.856 8.690 1.00 62.88 87 THR A N 1
ATOM 681 C CA . THR A 1 87 ? 6.416 -11.651 8.576 1.00 62.88 87 THR A CA 1
ATOM 682 C C . THR A 1 87 ? 5.960 -11.844 7.131 1.00 62.88 87 THR A C 1
ATOM 684 O O . THR A 1 87 ? 5.043 -12.626 6.888 1.00 62.88 87 THR A O 1
ATOM 687 N N . HIS A 1 88 ? 6.596 -11.165 6.171 1.00 64.38 88 HIS A N 1
ATOM 688 C CA . HIS A 1 88 ? 6.153 -11.105 4.776 1.00 64.38 88 HIS A CA 1
ATOM 689 C C . HIS A 1 88 ? 7.182 -11.624 3.767 1.00 64.38 88 HIS A C 1
ATOM 691 O O . HIS A 1 88 ? 6.820 -11.839 2.617 1.00 64.38 88 HIS A O 1
ATOM 697 N N . LYS A 1 89 ? 8.415 -11.945 4.192 1.00 66.19 89 LYS A N 1
ATOM 698 C CA . LYS A 1 89 ? 9.500 -12.427 3.312 1.00 66.19 89 LYS A CA 1
ATOM 699 C C . LYS A 1 89 ? 9.109 -13.542 2.337 1.00 66.19 89 LYS A C 1
ATOM 701 O O . LYS A 1 89 ? 9.650 -13.590 1.244 1.00 66.19 89 LYS A O 1
ATOM 706 N N . LYS A 1 90 ? 8.193 -14.443 2.713 1.00 72.56 90 LYS A N 1
ATOM 707 C CA . LYS A 1 90 ? 7.822 -15.596 1.871 1.00 72.56 90 LYS A CA 1
ATOM 708 C C . LYS A 1 90 ? 7.047 -15.221 0.606 1.00 72.56 90 LYS A C 1
ATOM 710 O O . LYS A 1 90 ? 7.054 -15.995 -0.341 1.00 72.56 90 LYS A O 1
ATOM 715 N N . THR A 1 91 ? 6.369 -14.077 0.605 1.00 81.44 91 THR A N 1
ATOM 716 C CA . THR A 1 91 ? 5.523 -13.625 -0.510 1.00 81.44 91 THR A CA 1
ATOM 717 C C . THR A 1 91 ? 6.026 -12.317 -1.109 1.00 81.44 91 THR A C 1
ATOM 719 O O . THR A 1 91 ? 5.280 -11.671 -1.834 1.00 81.44 91 THR A O 1
ATOM 722 N N . LEU A 1 92 ? 7.246 -11.885 -0.775 1.00 88.19 92 LEU A N 1
ATOM 723 C CA . LEU A 1 92 ? 7.862 -10.692 -1.348 1.00 88.19 92 LEU A CA 1
ATOM 724 C C . LEU A 1 92 ? 8.771 -11.094 -2.504 1.00 88.19 92 LEU A C 1
ATOM 726 O O . LEU A 1 92 ? 9.638 -11.951 -2.354 1.00 88.19 92 LEU A O 1
ATOM 730 N N . GLY A 1 93 ? 8.536 -10.473 -3.652 1.00 90.69 93 GLY A N 1
ATOM 731 C CA . GLY A 1 93 ? 9.382 -10.549 -4.829 1.00 90.69 93 GLY A CA 1
ATOM 732 C C . GLY A 1 93 ? 9.981 -9.184 -5.132 1.00 90.69 93 GLY A C 1
ATOM 733 O O . GLY A 1 93 ? 9.415 -8.148 -4.788 1.00 90.69 93 GLY A O 1
ATOM 734 N N . GLU A 1 94 ? 11.115 -9.200 -5.817 1.00 93.62 94 GLU A N 1
ATOM 735 C CA . GLU A 1 94 ? 11.782 -8.006 -6.320 1.00 93.62 94 GLU A CA 1
ATOM 736 C C . GLU A 1 94 ? 11.866 -8.090 -7.843 1.00 93.62 94 GLU A C 1
ATOM 738 O O . GLU A 1 94 ? 12.145 -9.147 -8.416 1.00 93.62 94 GLU A O 1
ATOM 743 N N . TYR A 1 95 ? 11.594 -6.978 -8.518 1.00 92.31 95 TYR A N 1
ATOM 744 C CA . TYR A 1 95 ? 11.727 -6.853 -9.959 1.00 92.31 95 TYR A CA 1
ATOM 745 C C . TYR A 1 95 ? 12.661 -5.692 -10.285 1.00 92.31 95 TYR A C 1
ATOM 747 O O . TYR A 1 95 ? 12.383 -4.536 -9.968 1.00 92.31 95 TYR A O 1
ATOM 755 N N . LYS A 1 96 ? 13.778 -6.013 -10.940 1.00 92.81 96 LYS A N 1
ATOM 756 C CA . LYS A 1 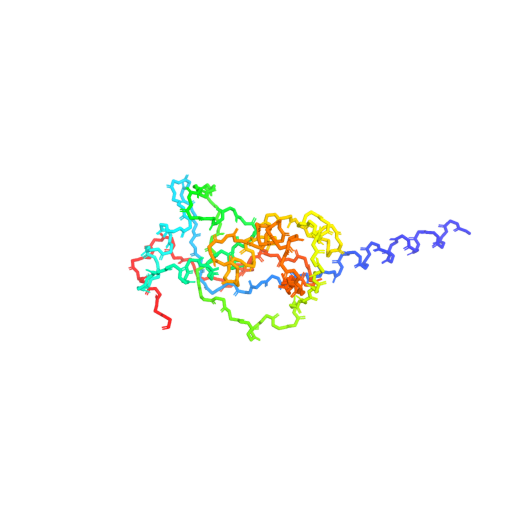96 ? 14.772 -5.033 -11.371 1.00 92.81 96 LYS A CA 1
ATOM 757 C C . LYS A 1 96 ? 14.313 -4.361 -12.665 1.00 92.81 96 LYS A C 1
ATOM 759 O O . LYS A 1 96 ? 14.154 -5.013 -13.700 1.00 92.81 96 LYS A O 1
ATOM 764 N N . VAL A 1 97 ? 14.097 -3.056 -12.608 1.00 89.44 97 VAL A N 1
ATOM 765 C CA . VAL A 1 97 ? 13.603 -2.232 -13.707 1.00 89.44 97 VAL A CA 1
ATOM 766 C C . VAL A 1 97 ? 14.758 -1.446 -14.305 1.00 89.44 97 VAL A C 1
ATOM 768 O O . VAL A 1 97 ? 15.429 -0.693 -13.607 1.00 89.44 97 VAL A O 1
ATOM 771 N N . LYS A 1 98 ? 14.962 -1.608 -15.612 1.00 87.00 98 LYS A N 1
ATOM 772 C CA . LYS A 1 98 ? 15.930 -0.810 -16.365 1.00 87.00 98 LYS A CA 1
ATOM 773 C C . LYS A 1 98 ? 15.413 0.615 -16.568 1.00 87.00 98 LYS A C 1
ATOM 775 O O . LYS A 1 98 ? 14.203 0.818 -16.700 1.00 87.00 98 LYS A O 1
ATOM 780 N N . ALA A 1 99 ? 16.333 1.569 -16.687 1.00 84.19 99 ALA A N 1
ATOM 781 C CA . ALA A 1 99 ? 16.024 2.933 -17.111 1.00 84.19 99 ALA A CA 1
ATOM 782 C C . ALA A 1 99 ? 15.141 2.946 -18.375 1.00 84.19 99 ALA A C 1
ATOM 784 O O . ALA A 1 99 ? 15.301 2.119 -19.276 1.00 84.19 99 ALA A O 1
ATOM 785 N N . GLY A 1 100 ? 14.184 3.873 -18.434 1.00 80.75 100 GLY A N 1
ATOM 786 C CA . GLY A 1 100 ? 13.281 4.006 -19.581 1.00 80.75 100 GLY A CA 1
ATOM 787 C C . GLY A 1 100 ? 11.977 3.205 -19.497 1.00 80.75 100 GLY A C 1
ATOM 788 O O . GLY A 1 100 ? 11.035 3.494 -20.238 1.00 80.75 100 GLY A O 1
ATOM 789 N N . VAL A 1 101 ? 11.884 2.208 -18.612 1.00 87.88 101 VAL A N 1
ATOM 790 C CA . VAL A 1 101 ? 10.705 1.335 -18.523 1.00 87.88 101 VAL A CA 1
ATOM 791 C C . VAL A 1 101 ? 9.586 2.013 -17.728 1.00 87.88 101 VAL A C 1
ATOM 793 O O . VAL A 1 101 ? 9.762 2.394 -16.577 1.00 87.88 101 VAL A O 1
ATOM 796 N N . LEU A 1 102 ? 8.401 2.110 -18.335 1.00 89.38 102 LEU A N 1
ATOM 797 C CA . LEU A 1 102 ? 7.219 2.717 -17.715 1.00 89.38 102 LEU A CA 1
ATOM 798 C C . LEU A 1 102 ? 6.608 1.829 -16.621 1.00 89.38 102 LEU A C 1
ATOM 800 O O . LEU A 1 102 ? 6.566 0.603 -16.763 1.00 89.38 102 LEU A O 1
ATOM 804 N N . CYS A 1 103 ? 6.004 2.452 -15.604 1.00 90.31 103 CYS A N 1
ATOM 805 C CA . CYS A 1 103 ? 5.326 1.749 -14.507 1.00 90.31 103 CYS A CA 1
ATOM 806 C C . CYS A 1 103 ? 4.260 0.760 -15.009 1.00 90.31 103 CYS A C 1
ATOM 808 O O . CYS A 1 103 ? 4.215 -0.388 -14.573 1.00 90.31 103 CYS A O 1
ATOM 810 N N . LYS A 1 104 ? 3.471 1.152 -16.023 1.00 92.69 104 LYS A N 1
ATOM 811 C CA . LYS A 1 104 ? 2.480 0.280 -16.683 1.00 92.69 104 LYS A CA 1
ATOM 812 C C . LYS A 1 104 ? 3.091 -1.006 -17.246 1.00 92.69 104 LYS A C 1
ATOM 814 O O . LYS A 1 104 ? 2.467 -2.064 -17.184 1.00 92.69 104 LYS A O 1
ATOM 819 N N . THR A 1 105 ? 4.300 -0.928 -17.798 1.00 92.31 105 THR A N 1
ATOM 820 C CA . THR A 1 105 ? 5.010 -2.093 -18.340 1.00 92.31 105 THR A CA 1
ATOM 821 C C . THR A 1 105 ? 5.467 -3.016 -17.220 1.00 92.31 105 THR A C 1
ATOM 823 O O . THR A 1 105 ? 5.311 -4.231 -17.341 1.00 92.31 105 THR A O 1
ATOM 826 N N . VAL A 1 106 ? 5.988 -2.450 -16.127 1.00 92.38 106 VAL A N 1
ATOM 827 C CA . VAL A 1 106 ? 6.365 -3.215 -14.932 1.00 92.38 106 VAL A CA 1
ATOM 828 C C . VAL A 1 106 ? 5.137 -3.919 -14.372 1.00 92.38 106 VAL A C 1
ATOM 830 O O . VAL A 1 106 ? 5.116 -5.145 -14.355 1.00 92.38 106 VAL A O 1
ATOM 833 N N . ALA A 1 107 ? 4.086 -3.169 -14.038 1.00 92.94 107 ALA A N 1
ATOM 834 C CA . ALA A 1 107 ? 2.834 -3.673 -13.481 1.00 92.94 107 ALA A CA 1
ATOM 835 C C . ALA A 1 107 ? 2.237 -4.813 -14.324 1.00 92.94 107 ALA A C 1
ATOM 837 O O . ALA A 1 107 ? 1.947 -5.885 -13.798 1.00 92.94 107 ALA A O 1
ATOM 838 N N . LYS A 1 108 ? 2.173 -4.650 -15.654 1.00 93.69 108 LYS A N 1
ATOM 839 C CA . LYS A 1 108 ? 1.727 -5.714 -16.569 1.00 93.69 108 LYS A CA 1
ATOM 840 C C . LYS A 1 108 ? 2.612 -6.960 -16.499 1.00 93.69 108 LYS A C 1
ATOM 842 O O . LYS A 1 108 ? 2.095 -8.069 -16.565 1.00 93.69 108 LYS A O 1
ATOM 847 N N . LYS A 1 109 ? 3.932 -6.790 -16.407 1.00 92.38 109 LYS A N 1
ATOM 848 C CA . LYS A 1 109 ? 4.887 -7.902 -16.415 1.00 92.38 109 LYS A CA 1
ATOM 849 C C . LYS A 1 109 ? 4.860 -8.718 -15.128 1.00 92.38 109 LYS A C 1
ATOM 851 O O . LYS A 1 109 ? 4.982 -9.935 -15.203 1.00 92.38 109 LYS A O 1
ATOM 856 N N . ILE A 1 110 ? 4.701 -8.063 -13.982 1.00 92.31 110 ILE A N 1
ATOM 857 C CA . ILE A 1 110 ? 4.563 -8.756 -12.696 1.00 92.31 110 ILE A CA 1
ATOM 858 C C . ILE A 1 110 ? 3.113 -9.182 -12.406 1.00 92.31 110 ILE A C 1
ATOM 860 O O . ILE A 1 110 ? 2.897 -9.992 -11.518 1.00 92.31 110 ILE A O 1
ATOM 864 N N . GLY A 1 111 ? 2.126 -8.700 -13.172 1.00 92.00 111 GLY A N 1
ATOM 865 C CA . GLY A 1 111 ? 0.721 -9.105 -13.039 1.00 92.00 111 GLY A CA 1
ATOM 866 C C . GLY A 1 111 ? -0.048 -8.342 -11.958 1.00 92.00 111 GLY A C 1
ATOM 867 O O . GLY A 1 111 ? -0.890 -8.917 -11.275 1.00 92.00 111 GLY A O 1
ATOM 868 N N . HIS A 1 112 ? 0.240 -7.052 -11.795 1.00 92.25 112 HIS A N 1
ATOM 869 C CA . HIS A 1 112 ? -0.294 -6.216 -10.723 1.00 92.25 112 HIS A CA 1
ATOM 870 C C . HIS A 1 112 ? -0.982 -4.955 -11.239 1.00 92.25 112 HIS A C 1
ATOM 872 O O . HIS A 1 112 ? -0.687 -4.467 -12.329 1.00 92.25 112 HIS A O 1
ATOM 878 N N . ASP A 1 113 ? -1.881 -4.412 -10.420 1.00 93.62 113 ASP A N 1
ATOM 879 C CA . ASP A 1 113 ? -2.447 -3.085 -10.639 1.00 93.62 113 ASP A CA 1
ATOM 880 C C . ASP A 1 113 ? -1.394 -1.995 -10.380 1.00 93.62 113 ASP A C 1
ATOM 882 O O . ASP A 1 113 ? -0.599 -2.096 -9.441 1.00 93.62 113 ASP A O 1
ATOM 886 N N . ILE A 1 114 ? -1.388 -0.961 -11.227 1.00 93.00 114 ILE A N 1
ATOM 887 C CA . ILE A 1 114 ? -0.391 0.116 -11.186 1.00 93.00 114 ILE A CA 1
ATOM 888 C C . ILE A 1 114 ? -0.475 0.873 -9.862 1.00 93.00 114 ILE A C 1
ATOM 890 O O . ILE A 1 114 ? 0.551 1.106 -9.228 1.00 93.00 114 ILE A O 1
ATOM 894 N N . GLU A 1 115 ? -1.678 1.233 -9.421 1.00 92.06 115 GLU A N 1
ATOM 895 C CA . GLU A 1 115 ? -1.842 2.041 -8.218 1.00 92.06 115 GLU A CA 1
ATOM 896 C C . GLU A 1 115 ? -1.523 1.244 -6.953 1.00 92.06 115 GLU A C 1
ATOM 898 O O . GLU A 1 115 ? -0.968 1.775 -5.991 1.00 92.06 115 GLU A O 1
ATOM 903 N N . VAL A 1 116 ? -1.877 -0.045 -6.939 1.00 92.62 116 VAL A N 1
ATOM 904 C CA . VAL A 1 116 ? -1.519 -0.950 -5.840 1.00 92.62 116 VAL A CA 1
ATOM 905 C C . VAL A 1 116 ? -0.005 -1.076 -5.732 1.00 92.62 116 VAL A C 1
ATOM 907 O O . VAL A 1 116 ? 0.538 -0.987 -4.631 1.00 92.62 116 VAL A O 1
ATOM 910 N N . LEU A 1 117 ? 0.680 -1.255 -6.864 1.00 92.88 117 LEU A N 1
ATOM 911 C CA . LEU A 1 117 ? 2.135 -1.324 -6.902 1.00 92.88 117 LEU A CA 1
ATOM 912 C C . LEU A 1 117 ? 2.767 -0.019 -6.411 1.00 92.88 117 LEU A C 1
ATOM 914 O O . LEU A 1 117 ? 3.728 -0.063 -5.641 1.00 92.88 117 LEU A O 1
ATOM 918 N N . ASP A 1 118 ? 2.198 1.119 -6.808 1.00 91.38 118 ASP A N 1
ATOM 919 C CA . ASP A 1 118 ? 2.688 2.434 -6.415 1.00 91.38 118 ASP A CA 1
ATOM 920 C C . ASP A 1 118 ? 2.584 2.664 -4.903 1.00 91.38 118 ASP A C 1
ATOM 922 O O . ASP A 1 118 ? 3.582 2.939 -4.233 1.00 91.38 118 ASP A O 1
ATOM 926 N N . ARG A 1 119 ? 1.400 2.411 -4.332 1.00 90.62 119 ARG A N 1
ATOM 927 C CA . ARG A 1 119 ? 1.158 2.506 -2.883 1.00 90.62 119 ARG A CA 1
ATOM 928 C C . ARG A 1 119 ? 1.987 1.511 -2.078 1.00 90.62 119 ARG A C 1
ATOM 930 O O . ARG A 1 119 ? 2.409 1.826 -0.971 1.00 90.62 119 ARG A O 1
ATOM 937 N N . PHE A 1 120 ? 2.233 0.314 -2.605 1.00 91.50 120 PHE A N 1
ATOM 938 C CA . PHE A 1 120 ? 3.027 -0.696 -1.906 1.00 91.50 120 PHE A CA 1
ATOM 939 C C . PHE A 1 120 ? 4.506 -0.306 -1.773 1.00 91.50 120 PHE A C 1
ATOM 941 O O . PHE A 1 120 ? 5.151 -0.621 -0.772 1.00 91.50 120 PHE A O 1
ATOM 948 N N . ASN A 1 121 ? 5.032 0.415 -2.762 1.00 91.25 121 ASN A N 1
ATOM 949 C CA . ASN A 1 121 ? 6.425 0.856 -2.807 1.00 91.25 121 ASN A CA 1
ATOM 950 C C . ASN A 1 121 ? 6.624 2.290 -2.281 1.00 91.25 121 ASN A C 1
ATOM 952 O O . ASN A 1 121 ? 7.723 2.836 -2.386 1.00 91.25 121 ASN A O 1
ATOM 956 N N . SER A 1 122 ? 5.592 2.915 -1.706 1.00 85.25 122 SER A N 1
ATOM 957 C CA . SER A 1 122 ? 5.637 4.331 -1.331 1.00 85.25 122 SER A CA 1
ATOM 958 C C . SER A 1 122 ? 6.664 4.652 -0.243 1.00 85.25 122 SER A C 1
ATOM 960 O O . SER A 1 122 ? 7.219 5.743 -0.252 1.00 85.25 122 SER A O 1
ATOM 962 N N . GLU A 1 123 ? 6.980 3.708 0.651 1.00 81.38 123 GLU A N 1
ATOM 963 C CA . GLU A 1 123 ? 8.032 3.887 1.664 1.00 81.38 123 GLU A CA 1
ATOM 964 C C . GLU A 1 123 ? 9.419 4.047 1.028 1.00 81.38 123 GLU A C 1
ATOM 966 O O . GLU A 1 123 ? 10.191 4.912 1.439 1.00 81.38 123 GLU A O 1
ATOM 971 N N . THR A 1 124 ? 9.712 3.247 0.004 1.00 80.50 124 THR A N 1
ATOM 972 C CA . THR A 1 124 ? 11.016 3.222 -0.670 1.00 80.50 124 THR A CA 1
ATOM 973 C C . THR A 1 124 ? 11.211 4.437 -1.575 1.00 80.50 124 THR A C 1
ATOM 975 O O . THR A 1 124 ? 12.320 4.955 -1.682 1.00 80.50 124 THR A O 1
ATOM 978 N N . PHE A 1 125 ? 10.137 4.919 -2.208 1.00 79.81 125 PHE A N 1
ATOM 979 C CA . PHE A 1 125 ? 10.189 5.982 -3.223 1.00 79.81 125 PHE A CA 1
ATOM 980 C C . PHE A 1 125 ? 9.467 7.265 -2.801 1.00 79.81 125 PHE A C 1
ATOM 982 O O . PHE A 1 125 ? 9.072 8.087 -3.632 1.00 79.81 125 PHE A O 1
ATOM 989 N N . ALA A 1 126 ? 9.295 7.452 -1.497 1.00 78.19 126 ALA A N 1
ATOM 990 C CA . ALA A 1 126 ? 8.773 8.676 -0.916 1.00 78.19 126 ALA A CA 1
ATOM 991 C C . ALA A 1 126 ? 9.618 9.904 -1.320 1.00 78.19 126 ALA A C 1
ATOM 993 O O . ALA A 1 126 ? 10.847 9.836 -1.270 1.00 78.19 126 ALA A O 1
ATOM 994 N N . PRO A 1 127 ? 9.001 11.060 -1.641 1.00 71.75 127 PRO A N 1
ATOM 995 C CA . PRO A 1 127 ? 7.559 11.343 -1.661 1.00 71.75 127 PRO A CA 1
ATOM 996 C C . PRO A 1 127 ? 6.853 11.040 -2.999 1.00 71.75 127 PRO A C 1
ATOM 998 O O . PRO A 1 127 ? 5.656 11.279 -3.105 1.00 71.75 127 PRO A O 1
ATOM 1001 N N . TYR A 1 128 ? 7.571 10.583 -4.026 1.00 72.12 128 TYR A N 1
ATOM 1002 C CA . TYR A 1 128 ? 7.092 10.592 -5.413 1.00 72.12 128 TYR A CA 1
ATOM 1003 C C . TYR A 1 128 ? 6.318 9.329 -5.827 1.00 72.12 128 TYR A C 1
ATOM 1005 O O . TYR A 1 128 ? 5.572 9.379 -6.803 1.00 72.12 128 TYR A O 1
ATOM 1013 N N . GLY A 1 129 ? 6.481 8.215 -5.107 1.00 82.69 129 GLY A N 1
ATOM 1014 C CA . GLY A 1 129 ? 5.971 6.907 -5.534 1.00 82.69 129 GLY A CA 1
ATOM 1015 C C . GLY A 1 129 ? 6.872 6.269 -6.597 1.00 82.69 129 GLY A C 1
ATOM 1016 O O . GLY A 1 129 ? 7.669 6.943 -7.257 1.00 82.69 129 GLY A O 1
ATOM 1017 N N . ILE A 1 130 ? 6.788 4.948 -6.757 1.00 87.06 130 ILE A N 1
ATOM 1018 C CA . ILE A 1 130 ? 7.643 4.224 -7.709 1.00 87.06 130 ILE A CA 1
ATOM 1019 C C . ILE A 1 130 ? 7.318 4.614 -9.151 1.00 87.06 130 ILE A C 1
ATOM 1021 O O . ILE A 1 130 ? 8.231 4.719 -9.968 1.00 87.06 130 ILE A O 1
ATOM 1025 N N . CYS A 1 131 ? 6.052 4.861 -9.488 1.00 88.00 131 CYS A N 1
ATOM 1026 C CA . CYS A 1 131 ? 5.693 5.173 -10.865 1.00 88.00 131 CYS A CA 1
ATOM 1027 C C . CYS A 1 131 ? 6.317 6.495 -11.328 1.00 88.00 131 CYS A C 1
ATOM 1029 O O . CYS A 1 131 ? 6.929 6.526 -12.395 1.00 88.00 131 CYS A O 1
ATOM 1031 N N . SER A 1 132 ? 6.267 7.538 -10.496 1.00 86.94 132 SER A N 1
ATOM 1032 C CA . SER A 1 132 ? 6.932 8.816 -10.780 1.00 86.94 132 SER A CA 1
ATOM 1033 C C . SER A 1 132 ? 8.449 8.654 -10.869 1.00 86.94 132 SER A C 1
ATOM 1035 O O . SER A 1 132 ? 9.088 9.225 -11.751 1.00 86.94 132 SER A O 1
ATOM 1037 N N . VAL A 1 133 ? 9.045 7.838 -9.991 1.00 85.62 133 VAL A N 1
ATOM 1038 C CA . VAL A 1 133 ? 10.484 7.544 -10.042 1.00 85.62 133 VAL A CA 1
ATOM 1039 C C . VAL A 1 133 ? 10.860 6.871 -11.358 1.00 85.62 133 VAL A C 1
ATOM 1041 O O . VAL A 1 133 ? 11.829 7.290 -11.980 1.00 85.62 133 VAL A O 1
ATOM 1044 N N . LEU A 1 134 ? 10.091 5.889 -11.832 1.00 86.81 134 LEU A N 1
ATOM 1045 C CA . LEU A 1 134 ? 10.342 5.228 -13.118 1.00 86.81 134 LEU A CA 1
ATOM 1046 C C . LEU A 1 134 ? 10.175 6.171 -14.317 1.00 86.81 134 LEU A C 1
ATOM 1048 O O . LEU A 1 134 ? 10.907 6.055 -15.301 1.00 86.81 134 LEU A O 1
ATOM 1052 N N . GLU A 1 135 ? 9.241 7.118 -14.244 1.00 82.25 135 GLU A N 1
ATOM 1053 C CA . GLU A 1 135 ? 9.044 8.129 -15.284 1.00 82.25 135 GLU A CA 1
ATOM 1054 C C . GLU A 1 135 ? 10.196 9.136 -15.351 1.00 82.25 135 GLU A C 1
ATOM 1056 O O . GLU A 1 135 ? 10.640 9.475 -16.449 1.00 82.25 135 GLU A O 1
ATOM 1061 N N . LEU A 1 136 ? 10.724 9.555 -14.198 1.00 75.88 136 LEU A N 1
ATOM 1062 C CA . LEU A 1 136 ? 11.862 10.474 -14.087 1.00 75.88 136 LEU A CA 1
ATOM 1063 C C . LEU A 1 136 ? 13.215 9.775 -14.320 1.00 75.88 136 LEU A C 1
ATOM 1065 O O . LEU A 1 136 ? 14.164 10.386 -14.809 1.00 75.88 136 LEU A O 1
ATOM 1069 N N . HIS A 1 137 ? 13.324 8.477 -14.020 1.00 72.31 137 HIS A N 1
ATOM 1070 C CA . HIS A 1 137 ? 14.540 7.681 -14.228 1.00 72.31 137 HIS A CA 1
ATOM 1071 C C . HIS A 1 137 ? 14.822 7.311 -15.688 1.00 72.31 137 HIS A C 1
ATOM 1073 O O . HIS A 1 137 ? 15.801 6.617 -15.965 1.00 72.31 137 HIS A O 1
ATOM 1079 N N . LYS A 1 138 ? 14.045 7.828 -16.645 1.00 63.19 138 LYS A N 1
ATOM 1080 C CA . LYS A 1 138 ? 14.386 7.755 -18.072 1.00 63.19 138 LYS A CA 1
ATOM 1081 C C . LYS A 1 138 ? 15.771 8.341 -18.385 1.00 63.19 138 LYS A C 1
ATOM 1083 O O . LYS A 1 138 ? 16.399 7.887 -19.333 1.00 63.19 138 LYS A O 1
ATOM 1088 N N . GLU A 1 139 ? 16.254 9.294 -17.585 1.00 59.44 139 GLU A N 1
ATOM 1089 C CA . GLU A 1 139 ? 17.408 10.131 -17.949 1.00 59.44 139 GLU A CA 1
ATOM 1090 C C . GLU A 1 139 ? 18.710 9.835 -17.184 1.00 59.44 139 GLU A C 1
ATOM 1092 O O . GLU A 1 139 ? 19.780 10.210 -17.653 1.00 59.44 139 GLU A O 1
ATOM 1097 N N . LYS A 1 140 ? 18.666 9.173 -16.016 1.00 54.72 140 LYS A N 1
ATOM 1098 C CA . LYS A 1 140 ? 19.821 9.138 -15.084 1.00 54.72 140 LYS A CA 1
ATOM 1099 C C . LYS A 1 140 ? 20.622 7.832 -15.025 1.00 54.72 140 LYS A C 1
ATOM 1101 O O . LYS A 1 140 ? 21.646 7.796 -14.351 1.00 54.72 140 LYS A O 1
ATOM 1106 N N . GLY A 1 141 ? 20.218 6.795 -15.759 1.00 56.00 141 GLY A N 1
ATOM 1107 C CA . GLY A 1 141 ? 20.867 5.480 -15.696 1.00 56.00 141 GLY A CA 1
ATOM 1108 C C . GLY A 1 141 ? 20.700 4.790 -14.331 1.00 56.00 141 GLY A C 1
ATOM 1109 O O . GLY A 1 141 ? 20.318 5.405 -13.339 1.00 56.00 141 GLY A O 1
ATOM 1110 N N . GLY A 1 142 ? 20.961 3.482 -14.291 1.00 68.06 142 GLY A N 1
ATOM 1111 C CA . GLY A 1 142 ? 20.783 2.652 -13.096 1.00 68.06 142 GLY A CA 1
ATOM 1112 C C . GLY A 1 142 ? 19.499 1.822 -13.104 1.00 68.06 142 GLY A C 1
ATOM 1113 O O . GLY A 1 142 ? 18.549 2.095 -13.839 1.00 68.06 142 GLY A O 1
ATOM 1114 N N . ASP A 1 143 ? 19.516 0.761 -12.303 1.00 83.00 143 ASP A N 1
ATOM 1115 C CA . ASP A 1 143 ? 18.400 -0.164 -12.158 1.00 83.00 143 ASP A CA 1
ATOM 1116 C C . ASP A 1 143 ? 17.595 0.165 -10.894 1.00 83.00 143 ASP A C 1
ATOM 1118 O O . ASP A 1 143 ? 18.167 0.334 -9.817 1.00 83.00 143 ASP A O 1
ATOM 1122 N N . VAL A 1 144 ? 16.269 0.199 -11.010 1.00 88.19 144 VAL A N 1
ATOM 1123 C CA . VAL A 1 144 ? 15.339 0.443 -9.897 1.00 88.19 144 VAL A CA 1
ATOM 1124 C C . VAL A 1 144 ? 14.770 -0.880 -9.418 1.00 88.19 144 VAL A C 1
ATOM 1126 O O . VAL A 1 144 ? 14.326 -1.689 -10.230 1.00 88.19 144 VAL A O 1
ATOM 1129 N N . ILE A 1 145 ? 14.756 -1.114 -8.110 1.00 90.38 145 ILE A N 1
ATOM 1130 C CA . ILE A 1 145 ? 14.164 -2.327 -7.542 1.00 90.38 145 ILE A CA 1
ATOM 1131 C C . ILE A 1 145 ? 12.720 -2.030 -7.155 1.00 90.38 145 ILE A C 1
ATOM 1133 O O . ILE A 1 145 ? 12.458 -1.167 -6.323 1.00 90.38 145 ILE A O 1
ATOM 1137 N N . VAL A 1 146 ? 11.790 -2.755 -7.767 1.00 91.44 146 VAL A N 1
ATOM 1138 C CA . VAL A 1 146 ? 10.369 -2.704 -7.426 1.00 91.44 146 VAL A CA 1
ATOM 1139 C C . VAL A 1 146 ? 10.022 -3.923 -6.599 1.00 91.44 146 VAL A C 1
ATOM 1141 O O . VAL A 1 146 ? 10.174 -5.054 -7.063 1.00 91.44 146 VAL A O 1
ATOM 1144 N N . GLU A 1 147 ? 9.520 -3.701 -5.394 1.00 92.19 147 GLU A N 1
ATOM 1145 C CA . GLU A 1 147 ? 9.004 -4.766 -4.549 1.00 92.19 147 GLU A CA 1
ATOM 1146 C C . GLU A 1 147 ? 7.546 -5.058 -4.910 1.00 92.19 147 GLU A C 1
ATOM 1148 O O . GLU A 1 147 ? 6.747 -4.165 -5.204 1.00 92.19 147 GLU A O 1
ATOM 1153 N N . TYR A 1 148 ? 7.170 -6.329 -4.886 1.00 92.19 148 TYR A N 1
ATOM 1154 C CA . TYR A 1 148 ? 5.802 -6.756 -5.145 1.00 92.19 148 TYR A CA 1
ATOM 1155 C C . TYR A 1 148 ? 5.464 -8.010 -4.353 1.00 92.19 148 TYR A C 1
ATOM 1157 O O . TYR A 1 148 ? 6.333 -8.673 -3.781 1.00 92.19 148 TYR A O 1
ATOM 1165 N N . ARG A 1 149 ? 4.174 -8.340 -4.306 1.00 89.25 149 ARG A N 1
ATOM 1166 C CA . ARG A 1 149 ? 3.720 -9.577 -3.694 1.00 89.25 149 ARG A CA 1
ATOM 1167 C C . ARG A 1 149 ? 3.601 -10.669 -4.739 1.00 89.25 149 ARG A C 1
ATOM 1169 O O . ARG A 1 149 ? 2.752 -10.576 -5.612 1.00 89.25 149 ARG A O 1
ATOM 1176 N N . THR A 1 150 ? 4.384 -11.733 -4.621 1.00 89.69 150 THR A N 1
ATOM 1177 C CA . THR A 1 150 ? 4.355 -12.844 -5.589 1.00 89.69 150 THR A CA 1
ATOM 1178 C C . THR A 1 150 ? 3.011 -13.575 -5.632 1.00 89.69 150 THR A C 1
ATOM 1180 O O . THR A 1 150 ? 2.708 -14.233 -6.620 1.00 89.69 150 THR A O 1
ATOM 1183 N N . ASP A 1 151 ? 2.193 -13.442 -4.583 1.00 85.62 151 ASP A N 1
ATOM 1184 C CA . ASP A 1 151 ? 0.851 -14.021 -4.487 1.00 85.62 151 ASP A CA 1
ATOM 1185 C C . ASP A 1 151 ? -0.274 -13.098 -4.988 1.00 85.62 151 ASP A C 1
ATOM 1187 O O . ASP A 1 151 ? -1.445 -13.468 -4.912 1.00 85.62 151 ASP A O 1
ATOM 1191 N N . GLY A 1 152 ? 0.038 -11.886 -5.458 1.00 87.06 152 GLY A N 1
ATOM 1192 C CA . GLY A 1 152 ? -0.977 -10.950 -5.947 1.00 87.06 152 GLY A CA 1
ATOM 1193 C C . GLY A 1 152 ? -1.855 -10.303 -4.869 1.00 87.06 152 GLY A C 1
ATOM 1194 O O . GLY A 1 152 ? -2.639 -9.412 -5.198 1.00 87.06 152 GLY A O 1
ATOM 1195 N N . ASN A 1 153 ? -1.758 -10.696 -3.591 1.00 88.31 153 ASN A N 1
ATOM 1196 C CA . ASN A 1 153 ? -2.749 -10.312 -2.582 1.00 88.31 153 ASN A CA 1
ATOM 1197 C C . ASN A 1 153 ? -2.283 -9.208 -1.633 1.00 88.31 153 ASN A C 1
ATOM 1199 O O . ASN A 1 153 ? -1.648 -9.443 -0.608 1.00 88.31 153 ASN A O 1
ATOM 1203 N N . TYR A 1 154 ? -2.722 -7.990 -1.930 1.00 90.56 154 TYR A N 1
ATOM 1204 C CA . TYR A 1 154 ? -2.447 -6.793 -1.132 1.00 90.56 154 TYR A CA 1
ATOM 1205 C C . TYR A 1 154 ? -3.528 -6.485 -0.098 1.00 90.56 154 TYR A C 1
ATOM 1207 O O . TYR A 1 154 ? -3.409 -5.505 0.634 1.00 90.56 154 TYR A O 1
ATOM 1215 N N . LYS A 1 155 ? -4.598 -7.286 -0.030 1.00 91.00 155 LYS A N 1
ATOM 1216 C CA . LYS A 1 155 ? -5.648 -7.088 0.967 1.00 91.00 155 LYS A CA 1
ATOM 1217 C C . LYS A 1 155 ? -5.175 -7.652 2.311 1.00 91.00 155 LYS A C 1
ATOM 1219 O O . LYS A 1 155 ? -4.733 -8.803 2.358 1.00 91.00 155 LYS A O 1
ATOM 1224 N N . PRO A 1 156 ? -5.268 -6.878 3.404 1.00 90.56 156 PRO A N 1
ATOM 1225 C CA . PRO A 1 156 ? -5.066 -7.422 4.739 1.00 90.56 156 PRO A CA 1
ATOM 1226 C C . PRO A 1 156 ? -6.039 -8.569 5.035 1.00 90.56 156 PRO A C 1
ATOM 1228 O O . PRO A 1 156 ? -7.216 -8.511 4.675 1.00 90.56 156 PRO A O 1
ATOM 1231 N N . ASP A 1 157 ? -5.562 -9.586 5.747 1.00 89.69 157 ASP A N 1
ATOM 1232 C CA . ASP A 1 157 ? -6.414 -10.571 6.407 1.00 89.69 157 ASP A CA 1
ATOM 1233 C C . ASP A 1 157 ? -6.858 -10.017 7.766 1.00 89.69 157 ASP A C 1
ATOM 1235 O O . ASP A 1 157 ? -6.056 -9.852 8.692 1.00 89.69 157 ASP A O 1
ATOM 1239 N N . PHE A 1 158 ? -8.154 -9.732 7.875 1.00 92.44 158 PHE A N 1
ATOM 1240 C CA . PHE A 1 158 ? -8.781 -9.172 9.069 1.00 92.44 158 PHE A CA 1
ATOM 1241 C C . PHE A 1 158 ? -9.403 -10.228 9.996 1.00 92.44 158 PHE A C 1
ATOM 1243 O O . PHE A 1 158 ? -9.896 -9.863 11.064 1.00 92.44 158 PHE A O 1
ATOM 1250 N N . SER A 1 159 ? -9.368 -11.520 9.648 1.00 91.12 159 SER A N 1
ATOM 1251 C CA . SER A 1 159 ? -10.093 -12.594 10.355 1.00 91.12 159 SER A CA 1
ATOM 1252 C C . SER A 1 159 ? -9.785 -12.700 11.854 1.00 91.12 159 SER A C 1
ATOM 1254 O O . SER A 1 159 ? -10.637 -13.115 12.634 1.00 91.12 159 SER A O 1
ATOM 1256 N N . LYS A 1 160 ? -8.573 -12.309 12.268 1.00 90.19 160 LYS A N 1
ATOM 1257 C CA . LYS A 1 160 ? -8.109 -12.317 13.669 1.00 90.19 160 LYS A CA 1
ATOM 1258 C C . LYS A 1 160 ? -7.707 -10.933 14.182 1.00 90.19 160 LYS A C 1
ATOM 1260 O O . LYS A 1 160 ? -6.977 -10.823 15.165 1.00 90.19 160 LYS A O 1
ATOM 1265 N N . SER A 1 161 ? -8.135 -9.884 13.490 1.00 93.19 161 SER A N 1
ATOM 1266 C CA . SER A 1 161 ? -7.777 -8.507 13.825 1.00 93.19 161 SER A CA 1
ATOM 1267 C C . SER A 1 161 ? -8.713 -7.925 14.889 1.00 93.19 161 SER A C 1
ATOM 1269 O O . SER A 1 161 ? -9.902 -8.236 14.925 1.00 93.19 161 SER A O 1
ATOM 1271 N N . LYS A 1 162 ? -8.186 -7.058 15.760 1.00 95.38 162 LYS A N 1
ATOM 1272 C CA . LYS A 1 162 ? -8.976 -6.340 16.768 1.00 95.38 162 LYS A CA 1
ATOM 1273 C C . LYS A 1 162 ? -9.523 -5.030 16.193 1.00 95.38 162 LYS A C 1
ATOM 1275 O O . LYS A 1 162 ? -8.745 -4.213 15.707 1.00 95.38 162 LYS A O 1
ATOM 1280 N N . ASP A 1 163 ? -10.831 -4.822 16.307 1.00 95.88 163 ASP A N 1
ATOM 1281 C CA . ASP A 1 163 ? -11.494 -3.571 15.918 1.00 95.88 163 ASP A CA 1
ATOM 1282 C C . ASP A 1 163 ? -11.151 -2.436 16.902 1.00 95.88 163 ASP A C 1
ATOM 1284 O O . ASP A 1 163 ? -11.274 -2.592 18.122 1.00 95.88 163 ASP A O 1
ATOM 1288 N N . LEU A 1 164 ? -10.699 -1.300 16.370 1.00 95.19 164 LEU A N 1
ATOM 1289 C CA . LEU A 1 164 ? -10.363 -0.078 17.100 1.00 95.19 164 LEU A CA 1
ATOM 1290 C C . LEU A 1 164 ? -11.267 1.111 16.754 1.00 95.19 164 LEU A C 1
ATOM 1292 O O . LEU A 1 164 ? -11.005 2.206 17.242 1.00 95.19 164 LEU A O 1
ATOM 1296 N N . THR A 1 165 ? -12.334 0.923 15.977 1.00 91.94 165 THR A N 1
ATOM 1297 C CA . THR A 1 165 ? -13.192 2.011 15.466 1.00 91.94 165 THR A CA 1
ATOM 1298 C C . THR A 1 165 ? -13.697 2.951 16.568 1.00 91.94 165 THR A C 1
ATOM 1300 O O . THR A 1 165 ? -13.730 4.160 16.383 1.00 91.94 165 THR A O 1
ATOM 1303 N N . ASN A 1 166 ? -14.023 2.415 17.750 1.00 90.31 166 ASN A N 1
ATOM 1304 C CA . ASN A 1 166 ? -14.478 3.200 18.909 1.00 90.31 166 ASN A CA 1
ATOM 1305 C C . ASN A 1 166 ? -13.423 3.305 20.029 1.00 90.31 166 ASN A C 1
ATOM 1307 O O . ASN A 1 166 ? -13.728 3.704 21.154 1.00 90.31 166 ASN A O 1
ATOM 1311 N N . SER A 1 167 ? -12.182 2.898 19.757 1.00 87.00 167 SER A N 1
ATOM 1312 C CA . SER A 1 167 ? -11.107 2.879 20.746 1.00 87.00 167 SER A CA 1
ATOM 1313 C C . SER A 1 167 ? -10.460 4.253 20.879 1.00 87.00 167 SER A C 1
ATOM 1315 O O . SER A 1 167 ? -9.942 4.800 19.911 1.00 87.00 167 SER A O 1
ATOM 1317 N N . LYS A 1 168 ? -10.386 4.759 22.115 1.00 81.38 168 LYS A N 1
ATOM 1318 C CA . LYS A 1 168 ? -9.584 5.947 22.462 1.00 81.38 168 LYS A CA 1
ATOM 1319 C C . LYS A 1 168 ? -8.098 5.629 22.664 1.00 81.38 168 LYS A C 1
ATOM 1321 O O . LYS A 1 168 ? -7.278 6.537 22.768 1.00 81.38 168 LYS A O 1
ATOM 1326 N N . SER A 1 169 ? -7.742 4.348 22.762 1.00 80.69 169 SER A N 1
ATOM 1327 C CA . SER A 1 169 ? -6.359 3.921 22.962 1.00 80.69 169 SER A CA 1
ATOM 1328 C C . SER A 1 169 ? -5.573 4.016 21.660 1.00 80.69 169 SER A C 1
ATOM 1330 O O . SER A 1 169 ? -5.975 3.430 20.652 1.00 80.69 169 SER A O 1
ATOM 1332 N N . LYS A 1 170 ? -4.428 4.704 21.714 1.00 86.75 170 LYS A N 1
ATOM 1333 C CA . LYS A 1 170 ? -3.447 4.729 20.628 1.00 86.75 170 LYS A CA 1
ATOM 1334 C C . LYS A 1 170 ? -2.501 3.538 20.732 1.00 86.75 170 LYS A C 1
ATOM 1336 O O . LYS A 1 170 ? -2.062 3.177 21.824 1.00 86.75 170 LYS A O 1
ATOM 1341 N N . ILE A 1 171 ? -2.174 2.947 19.591 1.00 84.88 171 ILE A N 1
ATOM 1342 C CA . ILE A 1 171 ? -1.154 1.909 19.480 1.00 84.88 171 ILE A CA 1
ATOM 1343 C C . ILE A 1 171 ? 0.218 2.566 19.639 1.00 84.88 171 ILE A C 1
ATOM 1345 O O . ILE A 1 171 ? 0.502 3.582 19.003 1.00 84.88 171 ILE A O 1
ATOM 1349 N N . VAL A 1 172 ? 1.058 1.965 20.478 1.00 81.25 172 VAL A N 1
ATOM 1350 C CA . VAL A 1 172 ? 2.481 2.295 20.612 1.00 81.25 172 VAL A CA 1
ATOM 1351 C C . VAL A 1 172 ? 3.281 1.204 19.905 1.00 81.25 172 VAL A C 1
ATOM 1353 O O . VAL A 1 172 ? 2.957 0.022 20.054 1.00 81.25 172 VAL A O 1
ATOM 1356 N N . TYR A 1 173 ? 4.273 1.610 19.115 1.00 67.88 173 TYR A N 1
ATOM 1357 C CA . TYR A 1 173 ? 5.164 0.716 18.372 1.00 67.88 173 TYR A CA 1
ATOM 1358 C C . TYR A 1 173 ? 6.521 0.572 19.043 1.00 67.88 173 TYR A C 1
ATOM 1360 O O . TYR A 1 173 ? 6.983 1.569 19.637 1.00 67.88 173 TYR A O 1
#

Radius of gyration: 18.56 Å; chains: 1; bounding box: 38×50×49 Å

Organism: NCBI:txid1754190

Secondary structure (DSSP, 8-state):
-HHHHHHHHHHHHHHHH-------B-SEEEE--SS-BHHHHHHHHBTT--HHHHHHHHHHTTTS--SSSSBPPTT-EEEES---GGGTGGGEEEEEEPTT--HHHHHHHHT--HHHHHHHTTTTSTTTHHHHHHHHTTTT-SPEEEEEETT---S-B-TTPEE-TT--PPBP-

Sequence (173 aa):
MKFHFAIVISVLLVVLTQVNAIGHKCKYHVKANGKESCFDIGSAHIKDFNKRLMYHLQRLNAAIPCDGVNNIKKNTLVCIGKYNDKTHKKTLGEYKVKAGVLCKTVAKKIGHDIEVLDRFNSETFAPYGICSVLELHKEKGGDVIVEYRTDGNYKPDFSKSKDLTNSKSKIVY